Protein AF-A0A972GT00-F1 (afdb_monomer_lite)

Sequence (128 aa):
MDELIGVVENKINSLRASIEYNKKYVDYPFTNNCDHYYTILLLHNRLENWELFLKTLLSFRNSRCKPVSKKSDFFEKIMKLENESIPGFVTMRTQAQLLEYIKQLEWKVEELEGIWLKNENKQEDSHL

Secondary structure (DSSP, 8-state):
-HHHHHHHHHHHHHHHHHHHHHHHTTTSTT--SHHHHHHHHHHHHHHHHHHHHHHHHHHHHHHT-------HHHHHHHHHHHHHH---SS-HHHHHHHHHHHHHHHHHHHHHHHHHGGGTTTSSTT--

Organism: NCBI:txid2654974

Foldseek 3Di:
DVVVLVVLVVVLVVLVVVLVVLVVCPPPPVQPDPVSVVVSVVSVVVNVVSVVVSVVVVVVVVVVPDPDDQCLVVLVVVVVVPVVPDPDPQDPVNSVVVSVVSVVVVVVSVVVVVVVVVVVVVVVPPPD

Radius of gyration: 27.23 Å; chains: 1; bounding box: 58×25×77 Å

Structure (mmCIF, N/CA/C/O backbone):
data_AF-A0A972GT00-F1
#
_entry.id   AF-A0A972GT00-F1
#
loop_
_atom_site.group_PDB
_atom_site.id
_atom_site.type_symbol
_atom_site.label_atom_id
_atom_site.label_alt_id
_atom_site.label_comp_id
_atom_site.label_asym_id
_atom_site.label_entity_id
_atom_site.label_seq_id
_atom_site.pdbx_PDB_ins_code
_atom_site.Cartn_x
_atom_site.Cartn_y
_atom_site.Cartn_z
_atom_site.occupancy
_atom_site.B_iso_or_equiv
_atom_site.auth_seq_id
_atom_site.auth_comp_id
_atom_site.auth_asym_id
_atom_site.auth_atom_id
_atom_site.pdbx_PDB_model_num
ATOM 1 N N . MET A 1 1 ? -7.549 -1.148 -1.778 1.00 78.00 1 MET A N 1
ATOM 2 C CA . MET A 1 1 ? -6.237 -0.459 -1.822 1.00 78.00 1 MET A CA 1
ATOM 3 C C . MET A 1 1 ? -5.195 -1.345 -2.479 1.00 78.00 1 MET A C 1
ATOM 5 O O . MET A 1 1 ? -4.506 -0.845 -3.354 1.00 78.00 1 MET A O 1
ATOM 9 N N . ASP A 1 2 ? -5.119 -2.635 -2.140 1.00 79.44 2 ASP A N 1
ATOM 10 C CA . ASP A 1 2 ? -4.127 -3.546 -2.733 1.00 79.44 2 ASP A CA 1
ATOM 11 C C . ASP A 1 2 ? -4.285 -3.728 -4.253 1.00 79.44 2 ASP A C 1
ATOM 13 O O . ASP A 1 2 ? -3.294 -3.672 -4.970 1.00 79.44 2 ASP A O 1
ATOM 17 N N . GLU A 1 3 ? -5.515 -3.815 -4.776 1.00 81.88 3 GLU A N 1
ATOM 18 C CA . GLU A 1 3 ? -5.753 -3.846 -6.233 1.00 81.88 3 GLU A CA 1
ATOM 19 C C . GLU A 1 3 ? -5.203 -2.599 -6.947 1.00 81.88 3 GLU A C 1
ATOM 21 O O . GLU A 1 3 ? -4.561 -2.702 -7.990 1.00 81.88 3 GLU A O 1
ATOM 26 N N . LEU A 1 4 ? -5.408 -1.412 -6.362 1.00 85.69 4 LEU A N 1
ATOM 27 C CA . LEU A 1 4 ? -4.906 -0.152 -6.916 1.00 85.69 4 LEU A CA 1
ATOM 28 C C . LEU A 1 4 ? -3.372 -0.099 -6.880 1.00 85.69 4 LEU A C 1
ATOM 30 O O . LEU A 1 4 ? -2.760 0.336 -7.851 1.00 85.69 4 LEU A O 1
ATOM 34 N N . ILE A 1 5 ? -2.758 -0.569 -5.789 1.00 89.94 5 ILE A N 1
ATOM 35 C CA . ILE A 1 5 ? -1.298 -0.682 -5.667 1.00 89.94 5 ILE A CA 1
ATOM 36 C C . ILE A 1 5 ? -0.750 -1.609 -6.758 1.00 89.94 5 ILE A C 1
ATOM 38 O O . ILE A 1 5 ? 0.159 -1.209 -7.479 1.00 89.94 5 ILE A O 1
ATOM 42 N N . GLY A 1 6 ? -1.364 -2.777 -6.969 1.00 90.06 6 GLY A N 1
ATOM 43 C CA . GLY A 1 6 ? -0.945 -3.710 -8.019 1.00 90.06 6 GLY A CA 1
ATOM 44 C C . GLY A 1 6 ? -1.041 -3.119 -9.432 1.00 90.06 6 GLY A C 1
ATOM 45 O O . GLY A 1 6 ? -0.154 -3.329 -10.259 1.00 90.06 6 GLY A O 1
ATOM 46 N N . VAL A 1 7 ? -2.072 -2.316 -9.723 1.00 92.94 7 VAL A N 1
ATOM 47 C CA . VAL A 1 7 ? -2.174 -1.588 -11.005 1.00 92.94 7 VAL A CA 1
ATOM 48 C C . VAL A 1 7 ? -1.024 -0.589 -11.172 1.00 92.94 7 VAL A C 1
ATOM 50 O O . VAL A 1 7 ? -0.430 -0.505 -12.251 1.00 92.94 7 VAL A O 1
ATOM 53 N N . VAL A 1 8 ? -0.692 0.153 -10.114 1.00 92.81 8 VAL A N 1
ATOM 54 C CA . VAL A 1 8 ? 0.401 1.136 -10.117 1.00 92.81 8 VAL A CA 1
ATOM 55 C C . VAL A 1 8 ? 1.761 0.454 -10.298 1.00 92.81 8 VAL A C 1
ATOM 57 O O . VAL A 1 8 ? 2.546 0.874 -11.149 1.00 92.81 8 VAL A O 1
ATOM 60 N N . GLU A 1 9 ? 2.022 -0.636 -9.579 1.00 92.44 9 GLU A N 1
ATOM 61 C CA . GLU A 1 9 ? 3.256 -1.426 -9.685 1.00 92.44 9 GLU A CA 1
ATOM 62 C C . GLU A 1 9 ? 3.445 -2.015 -11.087 1.00 92.44 9 GLU A C 1
ATOM 64 O O . GLU A 1 9 ? 4.520 -1.892 -11.679 1.00 92.44 9 GLU A O 1
ATOM 69 N N . ASN A 1 10 ? 2.383 -2.567 -11.680 1.00 95.25 10 ASN A N 1
ATOM 70 C CA . ASN A 1 10 ? 2.415 -3.055 -13.060 1.00 95.25 10 ASN A CA 1
ATOM 71 C C . ASN A 1 10 ? 2.774 -1.941 -14.052 1.00 95.25 10 ASN A C 1
ATOM 73 O O . ASN A 1 10 ? 3.522 -2.167 -15.010 1.00 95.25 10 ASN A O 1
ATOM 77 N N . LYS A 1 11 ? 2.280 -0.719 -13.820 1.00 93.69 11 LYS A N 1
ATOM 78 C CA . LYS A 1 11 ? 2.591 0.426 -14.679 1.00 93.69 11 LYS A CA 1
ATOM 79 C C . LYS A 1 11 ? 4.045 0.878 -14.540 1.00 93.69 11 LYS A C 1
ATOM 81 O O . LYS A 1 11 ? 4.678 1.151 -15.561 1.00 93.69 11 LYS A O 1
ATOM 86 N N . ILE A 1 12 ? 4.580 0.902 -13.319 1.00 95.00 12 ILE A N 1
ATOM 87 C CA . ILE A 1 12 ? 5.998 1.179 -13.039 1.00 95.00 12 ILE A CA 1
ATOM 88 C C . ILE A 1 12 ? 6.883 0.143 -13.740 1.00 95.00 12 ILE A C 1
ATOM 90 O O . ILE A 1 12 ? 7.802 0.514 -14.470 1.00 95.00 12 ILE A O 1
ATOM 94 N N . ASN A 1 13 ? 6.565 -1.146 -13.606 1.00 95.06 13 ASN A N 1
ATOM 95 C CA . ASN A 1 13 ? 7.324 -2.229 -14.238 1.00 95.06 13 ASN A CA 1
ATOM 96 C C . ASN A 1 13 ? 7.318 -2.125 -15.770 1.00 95.06 13 ASN A C 1
ATOM 98 O O . ASN A 1 13 ? 8.362 -2.255 -16.409 1.00 95.06 13 ASN A O 1
ATOM 102 N N . SER A 1 14 ? 6.165 -1.809 -16.367 1.00 95.06 14 SER A N 1
ATOM 103 C CA . SER A 1 14 ? 6.049 -1.565 -17.809 1.00 95.06 14 SER A CA 1
ATOM 104 C C . SER A 1 14 ? 6.909 -0.381 -18.278 1.00 95.06 14 SER A C 1
ATOM 106 O O . SER A 1 14 ? 7.558 -0.464 -19.326 1.00 95.06 14 SER A O 1
ATOM 108 N N . LEU A 1 15 ? 6.961 0.710 -17.505 1.00 93.62 15 LEU A N 1
ATOM 109 C CA . LEU A 1 15 ? 7.806 1.867 -17.812 1.00 93.62 15 LEU A CA 1
ATOM 110 C C . LEU A 1 15 ? 9.297 1.539 -17.683 1.00 93.62 15 LEU A C 1
ATOM 112 O O . LEU A 1 15 ? 10.062 1.907 -18.572 1.00 93.62 15 LEU A O 1
ATOM 116 N N . ARG A 1 16 ? 9.708 0.796 -16.647 1.00 94.00 16 ARG A N 1
ATOM 117 C CA . ARG A 1 16 ? 11.096 0.327 -16.483 1.00 94.00 16 ARG A CA 1
ATOM 118 C C . ARG A 1 16 ? 11.541 -0.536 -17.662 1.00 94.00 16 ARG A C 1
ATOM 120 O O . ARG A 1 16 ? 12.564 -0.238 -18.272 1.00 94.00 16 ARG A O 1
ATOM 127 N N . ALA A 1 17 ? 10.722 -1.512 -18.055 1.00 93.31 17 ALA A N 1
ATOM 128 C CA . ALA A 1 17 ? 10.990 -2.348 -19.224 1.00 93.31 17 ALA A CA 1
ATOM 129 C C . ALA A 1 17 ? 11.085 -1.520 -20.520 1.00 93.31 17 ALA A C 1
ATOM 131 O O . ALA A 1 17 ? 11.959 -1.755 -21.352 1.00 93.31 17 ALA A O 1
ATOM 132 N N . SER A 1 18 ? 10.227 -0.506 -20.677 1.00 89.62 18 SER A N 1
ATOM 133 C CA . SER A 1 18 ? 10.264 0.400 -21.834 1.00 89.62 18 SER A CA 1
ATOM 134 C C . SER A 1 18 ? 11.539 1.248 -21.865 1.00 89.62 18 SER A C 1
ATOM 136 O O . SER A 1 18 ? 12.109 1.459 -22.934 1.00 89.62 18 SER A O 1
ATOM 138 N N . ILE A 1 19 ? 12.013 1.724 -20.711 1.00 91.06 19 ILE A N 1
ATOM 139 C CA . ILE A 1 19 ? 13.273 2.469 -20.596 1.00 91.06 19 ILE A CA 1
ATOM 140 C C . ILE A 1 19 ? 14.455 1.565 -20.947 1.00 91.06 19 ILE A C 1
ATOM 142 O O . ILE A 1 19 ? 15.301 1.965 -21.740 1.00 91.06 19 ILE A O 1
ATOM 146 N N . GLU A 1 20 ? 14.512 0.350 -20.400 1.00 89.06 20 GLU A N 1
ATOM 147 C CA . GLU A 1 20 ? 15.572 -0.615 -20.715 1.00 89.06 20 GLU A CA 1
ATOM 148 C C . GLU A 1 20 ? 15.594 -0.984 -22.196 1.00 89.06 20 GLU A C 1
ATOM 150 O O . GLU A 1 20 ? 16.663 -1.039 -22.800 1.00 89.06 20 GLU A O 1
ATOM 155 N N . TYR A 1 21 ? 14.419 -1.189 -22.796 1.00 87.12 21 TYR A N 1
ATOM 156 C CA . TYR A 1 21 ? 14.300 -1.425 -24.227 1.00 87.12 21 TYR A CA 1
ATOM 157 C C . TYR A 1 21 ? 14.884 -0.255 -25.019 1.00 87.12 21 TYR A C 1
ATOM 159 O O . TYR A 1 21 ? 15.762 -0.471 -25.843 1.00 87.12 21 TYR A O 1
ATOM 167 N N . ASN A 1 22 ? 14.472 0.983 -24.727 1.00 83.56 22 ASN A N 1
ATOM 168 C CA . ASN A 1 22 ? 14.974 2.161 -25.436 1.00 83.56 22 ASN A CA 1
ATOM 169 C C . ASN A 1 22 ? 16.481 2.378 -25.226 1.00 83.56 22 ASN A C 1
ATOM 171 O O . ASN A 1 22 ? 17.174 2.701 -26.183 1.00 83.56 22 ASN A O 1
ATOM 175 N N . LYS A 1 23 ? 17.014 2.108 -24.027 1.00 83.31 23 LYS A N 1
ATOM 176 C CA . LYS A 1 23 ? 18.456 2.192 -23.741 1.00 83.31 23 LYS A CA 1
ATOM 177 C C . LYS A 1 23 ? 19.299 1.258 -24.613 1.00 83.31 23 LYS A C 1
ATOM 179 O O . LYS A 1 23 ? 20.394 1.642 -25.003 1.00 83.31 23 LYS A O 1
ATOM 184 N N . LYS A 1 24 ? 18.796 0.069 -24.969 1.00 81.69 24 LYS A N 1
ATOM 185 C CA . LYS A 1 24 ? 19.511 -0.876 -25.854 1.00 81.69 24 LYS A CA 1
ATOM 186 C C . LYS A 1 24 ? 19.718 -0.344 -27.271 1.00 81.69 24 LYS A C 1
ATOM 188 O O . LYS A 1 24 ? 20.603 -0.826 -27.970 1.00 81.69 24 LYS A O 1
ATOM 193 N N . TYR A 1 25 ? 18.902 0.615 -27.704 1.00 71.19 25 TYR A N 1
ATOM 194 C CA . TYR A 1 25 ? 19.012 1.190 -29.039 1.00 71.19 25 TYR A CA 1
ATOM 195 C C . TYR A 1 25 ? 19.902 2.428 -29.091 1.00 71.19 25 TYR A C 1
ATOM 197 O O . TYR A 1 25 ? 20.128 2.918 -30.187 1.00 71.19 25 TYR A O 1
ATOM 205 N N . VAL A 1 26 ? 20.440 2.910 -27.966 1.00 65.94 26 VAL A N 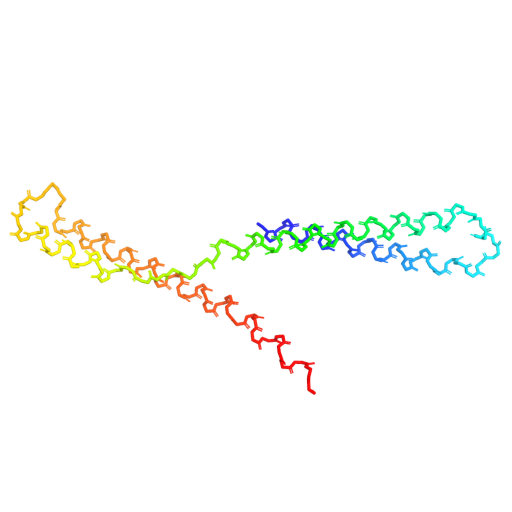1
ATOM 206 C CA . VAL A 1 26 ? 21.287 4.118 -27.912 1.00 65.94 26 VAL A CA 1
ATOM 207 C C . VAL A 1 26 ? 22.581 3.958 -28.718 1.00 65.94 26 VAL A C 1
ATOM 209 O O . VAL A 1 26 ? 23.033 4.916 -29.336 1.00 65.94 26 VAL A O 1
ATOM 212 N N . ASP A 1 27 ? 23.135 2.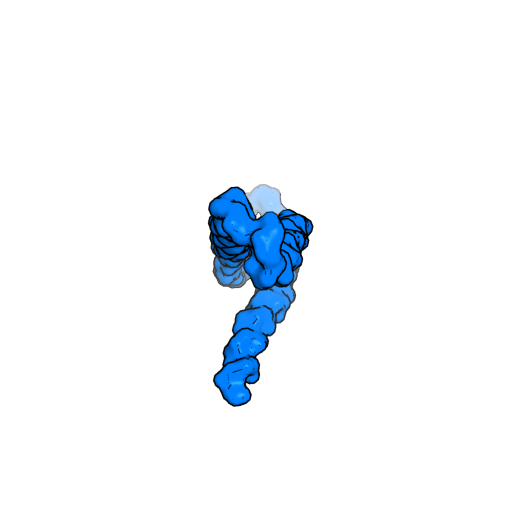746 -28.782 1.00 64.94 27 ASP A N 1
ATOM 213 C CA . ASP A 1 27 ? 24.392 2.468 -29.496 1.00 64.94 27 ASP A CA 1
ATOM 214 C C . ASP A 1 27 ? 24.222 2.339 -31.020 1.00 64.94 27 ASP A C 1
ATOM 216 O O . ASP A 1 27 ? 25.202 2.187 -31.754 1.00 64.94 27 ASP A O 1
ATOM 220 N N . TYR A 1 28 ? 22.986 2.381 -31.528 1.00 66.12 28 TYR A N 1
ATOM 221 C CA . TYR A 1 28 ? 22.736 2.233 -32.955 1.00 66.12 28 TYR A CA 1
ATOM 222 C C . TYR A 1 28 ? 22.830 3.582 -33.687 1.00 66.12 28 TYR A C 1
ATOM 224 O O . TYR A 1 28 ? 22.181 4.555 -33.318 1.00 66.12 28 TYR A O 1
ATOM 232 N N . PRO A 1 29 ? 23.563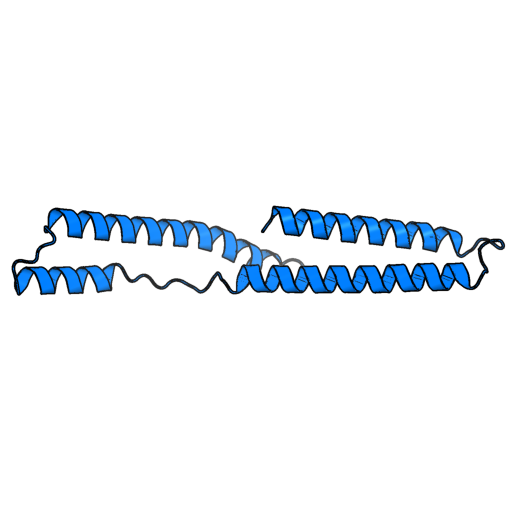 3.669 -34.808 1.00 60.62 29 PRO A N 1
ATOM 233 C CA . PRO A 1 29 ? 23.794 4.941 -35.495 1.00 60.62 29 PRO A CA 1
ATOM 234 C C . PRO A 1 29 ? 22.523 5.584 -36.082 1.00 60.62 29 PRO A C 1
ATOM 236 O O . PRO A 1 29 ? 22.528 6.777 -36.370 1.00 60.62 29 PRO A O 1
ATOM 239 N N . PHE A 1 30 ? 21.421 4.834 -36.231 1.00 63.75 30 PHE A N 1
ATOM 240 C CA . PHE A 1 30 ? 20.136 5.356 -36.718 1.00 63.75 30 PHE A CA 1
ATOM 241 C C . PHE A 1 30 ? 19.246 5.976 -35.623 1.00 63.75 30 PHE A C 1
ATOM 243 O O . PHE A 1 30 ? 18.232 6.590 -35.946 1.00 63.75 30 PHE A O 1
ATOM 250 N N . THR A 1 31 ? 19.596 5.830 -34.341 1.00 61.84 31 THR A N 1
ATOM 251 C CA . THR A 1 31 ? 18.837 6.372 -33.194 1.00 61.84 31 THR A CA 1
ATOM 252 C C . THR A 1 31 ? 19.487 7.593 -32.560 1.00 61.84 31 THR A C 1
ATOM 254 O O . THR A 1 31 ? 18.937 8.143 -31.607 1.00 61.84 31 THR A O 1
ATOM 257 N N . ASN A 1 32 ? 20.601 8.078 -33.120 1.00 62.06 32 ASN A N 1
ATOM 258 C CA . ASN A 1 32 ? 21.297 9.294 -32.692 1.00 62.06 32 ASN A CA 1
ATOM 259 C C . ASN A 1 32 ? 20.530 10.581 -33.078 1.00 62.06 32 ASN A C 1
ATOM 261 O O . ASN A 1 32 ? 21.105 11.585 -33.494 1.00 62.06 32 ASN A O 1
ATOM 265 N N . ASN A 1 33 ? 19.203 10.518 -32.991 1.00 69.69 33 ASN A N 1
ATOM 266 C CA . ASN A 1 33 ? 18.275 11.608 -33.200 1.00 69.69 33 ASN A CA 1
ATOM 267 C C . ASN A 1 33 ? 17.904 12.188 -31.826 1.00 69.69 33 ASN A C 1
ATOM 269 O O . ASN A 1 33 ? 17.630 11.442 -30.882 1.00 69.69 33 ASN A O 1
ATOM 273 N N . CYS A 1 34 ? 17.866 13.515 -31.707 1.00 74.69 34 CYS A N 1
ATOM 274 C CA . CYS A 1 34 ? 17.487 14.225 -30.481 1.00 74.69 34 CYS A CA 1
ATOM 275 C C . CYS A 1 34 ? 16.142 13.737 -29.905 1.00 74.69 34 CYS A C 1
ATOM 277 O O . CYS A 1 34 ? 15.962 13.696 -28.686 1.00 74.69 34 CYS A O 1
ATOM 279 N N . ASP A 1 35 ? 15.234 13.289 -30.774 1.00 80.56 35 ASP A N 1
ATOM 280 C CA . ASP A 1 35 ? 13.932 12.722 -30.410 1.00 80.56 35 ASP A CA 1
ATOM 281 C C . ASP A 1 35 ? 14.041 11.491 -29.497 1.00 80.56 35 ASP A C 1
ATOM 283 O O . ASP A 1 35 ? 13.210 11.292 -28.606 1.00 80.56 35 ASP A O 1
ATOM 287 N N . HIS A 1 36 ? 15.074 10.663 -29.675 1.00 81.62 36 HIS A N 1
ATOM 288 C CA . HIS A 1 36 ? 15.271 9.457 -28.874 1.00 81.62 36 HIS A CA 1
ATOM 289 C C . HIS A 1 36 ? 15.657 9.802 -27.431 1.00 81.62 36 HIS A C 1
ATOM 291 O O . HIS A 1 36 ? 15.064 9.283 -26.482 1.00 81.62 36 HIS A O 1
ATOM 297 N N . TYR A 1 37 ? 16.572 10.759 -27.257 1.00 81.88 37 TYR A N 1
ATOM 298 C CA . TYR A 1 37 ? 16.946 11.276 -25.941 1.00 81.88 37 TYR A CA 1
ATOM 299 C C . TYR A 1 37 ? 15.758 11.928 -25.231 1.00 81.88 37 TYR A C 1
ATOM 301 O O . TYR A 1 37 ? 15.530 11.672 -24.048 1.00 81.88 37 TYR A O 1
ATOM 309 N N . TYR A 1 38 ? 14.958 12.713 -25.958 1.00 85.69 38 TYR A N 1
ATOM 310 C CA . TYR A 1 38 ? 13.750 13.321 -25.405 1.00 85.69 38 TYR A CA 1
ATOM 311 C C . TYR A 1 38 ? 12.722 12.267 -24.975 1.00 85.69 38 TYR A C 1
ATOM 313 O O . TYR A 1 38 ? 12.121 12.373 -23.906 1.00 85.69 38 TYR A O 1
ATOM 321 N N . THR A 1 39 ? 12.572 11.198 -25.758 1.00 86.62 39 THR A N 1
ATOM 322 C CA . THR A 1 39 ? 11.689 10.073 -25.428 1.00 86.62 39 THR A CA 1
ATOM 323 C C . THR A 1 39 ? 12.138 9.360 -24.153 1.00 86.62 39 THR A C 1
ATOM 325 O O . THR A 1 39 ? 11.316 9.110 -23.270 1.00 86.62 39 THR A O 1
ATOM 328 N N . ILE A 1 40 ? 13.436 9.075 -24.009 1.00 88.19 40 ILE A N 1
ATOM 329 C CA . ILE A 1 40 ? 13.993 8.465 -22.792 1.00 88.19 40 ILE A CA 1
ATOM 330 C C . ILE A 1 40 ? 13.778 9.377 -21.579 1.00 88.19 40 ILE A C 1
ATOM 332 O O . ILE A 1 40 ? 13.342 8.908 -20.525 1.00 88.19 40 ILE A O 1
ATOM 336 N N . LEU A 1 41 ? 14.027 10.680 -21.727 1.00 89.81 41 LEU A N 1
ATOM 337 C CA . LEU A 1 41 ? 13.830 11.663 -20.664 1.00 89.81 41 LEU A CA 1
ATOM 338 C C . LEU A 1 41 ? 12.357 11.745 -20.227 1.00 89.81 41 LEU A C 1
ATOM 340 O O . LEU A 1 41 ? 12.061 11.734 -19.032 1.00 89.81 41 LEU A O 1
ATOM 344 N N . LEU A 1 42 ? 11.420 11.743 -21.179 1.00 92.44 42 LEU A N 1
ATOM 345 C CA . LEU A 1 42 ? 9.985 11.689 -20.895 1.00 92.44 42 LEU A CA 1
ATOM 346 C C . LEU A 1 42 ? 9.578 10.404 -20.169 1.00 92.44 42 LEU A C 1
ATOM 348 O O . LEU A 1 42 ? 8.748 10.452 -19.260 1.00 92.44 42 LEU A O 1
ATOM 352 N N . LEU A 1 43 ? 10.133 9.255 -20.562 1.00 92.38 43 LEU A N 1
ATOM 353 C CA . LEU A 1 43 ? 9.865 7.983 -19.891 1.00 92.38 43 LEU A CA 1
ATOM 354 C C . LEU A 1 43 ? 10.373 7.997 -18.445 1.00 92.38 43 LEU A C 1
ATOM 356 O O . LEU A 1 43 ? 9.649 7.548 -17.558 1.00 92.38 43 LEU A O 1
ATOM 360 N N . HIS A 1 44 ? 11.557 8.561 -18.199 1.00 92.81 44 HIS A N 1
ATOM 361 C CA . HIS A 1 44 ? 12.101 8.729 -16.851 1.00 92.81 44 HIS A CA 1
ATOM 362 C C . HIS A 1 44 ? 11.249 9.665 -15.983 1.00 92.81 44 HIS A C 1
ATOM 364 O O . HIS A 1 44 ? 10.898 9.290 -14.869 1.00 92.81 44 HIS A O 1
ATOM 370 N N . ASN A 1 45 ? 10.828 10.820 -16.506 1.00 95.12 45 ASN A N 1
ATOM 371 C CA . ASN A 1 45 ? 9.925 11.732 -15.792 1.00 95.12 45 ASN A CA 1
ATOM 372 C C . ASN A 1 45 ? 8.583 11.045 -15.462 1.00 95.12 45 ASN A C 1
ATOM 374 O O . ASN A 1 45 ? 8.071 11.114 -14.346 1.00 95.12 45 ASN A O 1
ATOM 378 N N . ARG A 1 46 ? 8.007 10.302 -16.416 1.00 94.25 46 ARG A N 1
ATOM 379 C CA . ARG A 1 46 ? 6.785 9.523 -16.163 1.00 94.25 46 ARG A CA 1
ATOM 380 C C . ARG A 1 46 ? 6.994 8.468 -15.078 1.00 94.25 46 ARG A C 1
ATOM 382 O O . ARG A 1 46 ? 6.114 8.322 -14.237 1.00 94.25 46 ARG A O 1
ATOM 389 N N . LEU A 1 47 ? 8.117 7.750 -15.095 1.00 94.75 47 LEU A N 1
ATOM 390 C CA . LEU A 1 47 ? 8.451 6.755 -14.075 1.00 94.75 47 LEU A CA 1
ATOM 391 C C . LEU A 1 47 ? 8.499 7.393 -12.681 1.00 94.75 47 LEU A C 1
ATOM 393 O O . LEU A 1 47 ? 7.824 6.904 -11.780 1.00 94.75 47 LEU A O 1
ATOM 397 N N . GLU A 1 48 ? 9.215 8.507 -12.535 1.00 94.56 48 GLU A N 1
ATOM 398 C CA . GLU A 1 48 ? 9.356 9.229 -11.267 1.00 94.56 48 GLU A CA 1
ATOM 399 C C . GLU A 1 48 ? 7.997 9.661 -10.700 1.00 94.56 48 GLU A C 1
ATOM 401 O O . GLU A 1 48 ? 7.707 9.439 -9.525 1.00 94.56 48 GLU A O 1
ATOM 406 N N . ASN A 1 49 ? 7.107 10.190 -11.546 1.00 95.50 49 ASN A N 1
ATOM 407 C CA . ASN A 1 49 ? 5.756 10.564 -11.121 1.00 95.50 49 ASN A CA 1
ATOM 408 C C . ASN A 1 49 ? 4.947 9.367 -10.597 1.00 95.50 49 ASN A C 1
ATOM 410 O O . ASN A 1 49 ? 4.227 9.491 -9.605 1.00 95.50 49 ASN A O 1
ATOM 414 N N . TRP A 1 50 ? 5.055 8.205 -11.247 1.00 95.69 50 TRP A N 1
ATOM 415 C CA . TRP A 1 50 ? 4.366 6.993 -10.796 1.00 95.69 50 TRP A CA 1
ATOM 416 C C . TRP A 1 50 ? 4.964 6.432 -9.502 1.00 95.69 50 TRP A C 1
ATOM 418 O O . TRP A 1 50 ? 4.214 5.974 -8.640 1.00 95.69 50 TRP A O 1
ATOM 428 N N . GLU A 1 51 ? 6.283 6.506 -9.327 1.00 93.25 51 GLU A N 1
ATOM 429 C CA . GLU A 1 51 ? 6.958 6.105 -8.087 1.00 93.25 51 GLU A CA 1
ATOM 430 C C . GLU A 1 51 ? 6.582 7.025 -6.914 1.00 93.25 51 GLU A C 1
ATOM 432 O O . GLU A 1 51 ? 6.275 6.544 -5.819 1.00 93.25 51 GLU A O 1
ATOM 437 N N . LEU A 1 52 ? 6.510 8.339 -7.148 1.00 94.31 52 LEU A N 1
ATOM 438 C CA . LEU A 1 52 ? 6.006 9.303 -6.168 1.00 94.31 52 LEU A CA 1
ATOM 439 C C . LEU A 1 52 ? 4.548 9.016 -5.801 1.00 94.31 52 LEU A C 1
ATOM 441 O O . LEU A 1 52 ? 4.207 8.983 -4.619 1.00 94.31 52 LEU A O 1
ATOM 445 N N . PHE A 1 53 ? 3.700 8.744 -6.794 1.00 92.50 53 PHE A N 1
ATOM 446 C CA . PHE A 1 53 ? 2.302 8.392 -6.561 1.00 92.50 53 PHE A CA 1
ATOM 447 C C . PHE A 1 53 ? 2.153 7.112 -5.727 1.00 92.50 53 PHE A C 1
ATOM 449 O O . PHE A 1 53 ? 1.359 7.084 -4.784 1.00 92.50 53 PHE A O 1
ATOM 456 N N . LEU A 1 54 ? 2.955 6.078 -6.007 1.00 92.00 54 LEU A N 1
ATOM 457 C CA . LEU A 1 54 ? 2.990 4.854 -5.204 1.00 92.00 54 LEU A CA 1
ATOM 458 C C . LEU A 1 54 ? 3.386 5.154 -3.752 1.00 92.00 54 LEU A C 1
ATOM 460 O O . LEU A 1 54 ? 2.719 4.697 -2.822 1.00 92.00 54 LEU A O 1
ATOM 464 N N . LYS A 1 55 ? 4.421 5.975 -3.543 1.00 89.62 55 LYS A N 1
ATOM 465 C CA . LYS A 1 55 ? 4.863 6.391 -2.204 1.00 89.62 55 LYS A CA 1
ATOM 466 C C . LYS A 1 55 ? 3.755 7.122 -1.440 1.00 89.62 55 LYS A C 1
ATOM 468 O O . LYS A 1 55 ? 3.550 6.865 -0.254 1.00 89.62 55 LYS A O 1
ATOM 473 N N . THR A 1 56 ? 3.009 7.996 -2.112 1.00 89.19 56 THR A N 1
ATOM 474 C CA . THR A 1 56 ? 1.847 8.679 -1.530 1.00 89.19 56 THR A CA 1
ATOM 475 C C . THR A 1 56 ? 0.715 7.704 -1.195 1.00 89.19 56 THR A C 1
ATOM 477 O O . THR A 1 56 ? 0.128 7.793 -0.122 1.00 89.19 56 THR A O 1
ATOM 480 N N . LEU A 1 57 ? 0.412 6.733 -2.060 1.00 87.06 57 LEU A N 1
ATOM 481 C CA . LEU A 1 57 ? -0.606 5.718 -1.765 1.00 87.06 57 LEU A CA 1
ATOM 482 C C . LEU A 1 57 ? -0.247 4.874 -0.536 1.00 87.06 57 LEU A C 1
ATOM 484 O O . LEU A 1 57 ? -1.114 4.594 0.297 1.00 87.06 57 LEU A O 1
ATOM 488 N N . LEU A 1 58 ? 1.025 4.501 -0.398 1.00 83.19 58 LEU A N 1
ATOM 489 C CA . LEU A 1 58 ? 1.516 3.739 0.749 1.00 83.19 58 LEU A CA 1
ATOM 490 C C . LEU A 1 58 ? 1.456 4.547 2.053 1.00 83.19 58 LEU A C 1
ATOM 492 O O . LEU A 1 58 ? 1.098 3.994 3.092 1.00 83.19 58 LEU A O 1
ATOM 496 N N . SER A 1 59 ? 1.700 5.861 2.020 1.00 81.50 59 SER A N 1
ATOM 497 C CA . SER A 1 59 ? 1.571 6.691 3.228 1.00 81.50 59 SER A CA 1
ATOM 498 C C . SER A 1 59 ? 0.123 6.771 3.735 1.00 81.50 5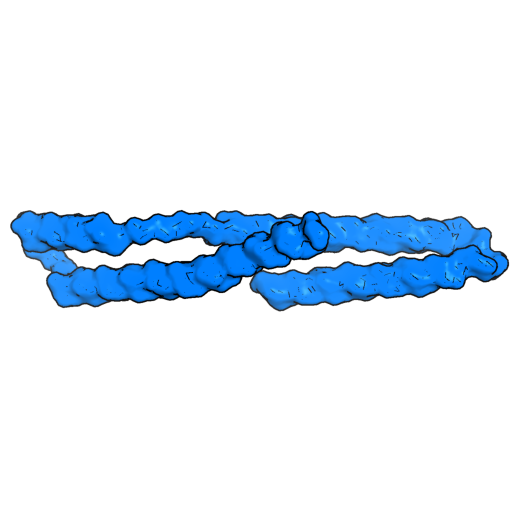9 SER A C 1
ATOM 500 O O . SER A 1 59 ? -0.113 6.757 4.946 1.00 81.50 59 SER A O 1
ATOM 502 N N . PHE A 1 60 ? -0.866 6.765 2.834 1.00 76.94 60 PHE A N 1
ATOM 503 C CA . PHE A 1 60 ? -2.284 6.702 3.206 1.00 76.94 60 PHE A CA 1
ATOM 504 C C . PHE A 1 60 ? -2.722 5.338 3.740 1.00 76.94 60 PHE A C 1
ATOM 506 O O . PHE A 1 60 ? -3.645 5.278 4.555 1.00 76.94 60 PHE A O 1
ATOM 513 N N . ARG A 1 61 ? -2.079 4.250 3.301 1.00 69.56 61 ARG A N 1
ATOM 514 C CA . ARG A 1 61 ? -2.305 2.914 3.866 1.00 69.56 61 ARG A CA 1
ATOM 515 C C . ARG A 1 61 ? -1.931 2.889 5.349 1.00 69.56 61 ARG A C 1
ATOM 517 O O . ARG A 1 61 ? -2.705 2.385 6.154 1.00 69.56 61 ARG A O 1
ATOM 524 N N . ASN A 1 62 ? -0.809 3.511 5.707 1.00 60.34 62 ASN A N 1
ATOM 525 C CA . ASN A 1 62 ? -0.275 3.466 7.068 1.00 60.34 62 ASN A CA 1
ATOM 526 C C . ASN A 1 62 ? -0.927 4.495 8.011 1.00 60.34 62 ASN A C 1
ATOM 528 O O . ASN A 1 62 ? -1.069 4.227 9.200 1.00 60.34 62 ASN A O 1
ATOM 532 N N . SER A 1 63 ? -1.402 5.646 7.516 1.00 57.12 63 SER A N 1
ATOM 533 C CA . SER A 1 63 ? -1.995 6.687 8.382 1.00 57.12 63 SER A CA 1
ATOM 534 C C . SER A 1 63 ? -3.336 6.302 9.026 1.00 57.12 63 SER A C 1
ATOM 536 O O . SER A 1 63 ? -3.734 6.900 10.029 1.00 57.12 63 SER A O 1
ATOM 538 N N . ARG A 1 64 ? -4.032 5.299 8.471 1.00 54.75 64 ARG A N 1
ATOM 539 C CA . ARG A 1 64 ? -5.288 4.756 9.017 1.00 54.75 64 ARG A CA 1
ATOM 540 C C . ARG A 1 64 ? -5.071 3.673 10.077 1.00 54.75 64 ARG A C 1
ATOM 542 O O . ARG A 1 64 ? -6.012 3.362 10.801 1.00 54.75 64 ARG A O 1
ATOM 549 N N . CYS A 1 65 ? -3.853 3.152 10.204 1.00 54.78 65 CYS A N 1
ATOM 550 C CA . CYS A 1 65 ? -3.469 2.156 11.200 1.00 54.78 65 CYS A CA 1
ATOM 551 C C . CYS A 1 65 ? -2.846 2.848 12.418 1.00 54.78 65 CYS A C 1
ATOM 553 O O . CYS A 1 65 ? -1.660 2.700 12.698 1.00 54.78 65 CYS A O 1
ATOM 555 N N . LYS A 1 66 ? -3.630 3.670 13.126 1.00 59.56 66 LYS A N 1
ATOM 556 C CA . LYS A 1 66 ? -3.210 4.138 14.453 1.00 59.56 66 LYS A CA 1
ATOM 557 C C . LYS A 1 66 ? -3.387 2.990 15.449 1.00 59.56 66 LYS A C 1
ATOM 559 O O . LYS A 1 66 ? -4.419 2.326 15.359 1.00 59.56 66 LYS A O 1
ATOM 564 N N . PRO A 1 67 ? -2.458 2.804 16.404 1.00 61.19 67 PRO A N 1
ATOM 565 C CA . PRO A 1 67 ? -2.600 1.776 17.425 1.00 61.19 67 PRO A CA 1
ATOM 566 C C . PRO A 1 67 ? -3.903 2.014 18.185 1.00 61.19 67 PRO A C 1
ATOM 568 O O . PRO A 1 67 ? -4.115 3.084 18.773 1.00 61.19 67 PRO A O 1
ATOM 571 N N . VAL A 1 68 ? -4.809 1.043 18.118 1.00 63.25 68 VAL A N 1
ATOM 572 C CA . VAL A 1 68 ? -6.075 1.110 18.845 1.00 63.25 68 VAL A CA 1
ATOM 573 C C . VAL A 1 68 ? -5.796 0.616 20.255 1.00 63.25 68 VAL A C 1
ATOM 575 O O . VAL A 1 68 ? -5.581 -0.569 20.480 1.00 63.25 68 VAL A O 1
ATOM 578 N N . SER A 1 69 ? -5.785 1.524 21.232 1.00 70.88 69 SER A N 1
ATOM 579 C CA . SER A 1 69 ? -5.720 1.101 22.628 1.00 70.88 69 SER A CA 1
ATOM 580 C C . SER A 1 69 ? -7.017 0.396 23.020 1.00 70.88 69 SER A C 1
ATOM 582 O O . SER A 1 69 ? -8.110 0.885 22.717 1.00 70.88 69 SER A O 1
ATOM 584 N N . LYS A 1 70 ? -6.896 -0.741 23.716 1.00 78.06 70 LYS A N 1
ATOM 585 C CA . LYS A 1 70 ? -8.051 -1.446 24.280 1.00 78.06 70 LYS A CA 1
ATOM 586 C C . LYS A 1 70 ? -8.818 -0.522 25.216 1.00 78.06 70 LYS A C 1
ATOM 588 O O . LYS A 1 70 ? -8.242 0.110 26.104 1.00 78.06 70 LYS A O 1
ATOM 593 N N . LYS A 1 71 ? -10.127 -0.439 25.006 1.00 82.00 71 LYS A N 1
ATOM 594 C CA . LYS A 1 71 ? -11.062 0.345 25.821 1.00 82.00 71 LYS A CA 1
ATOM 595 C C . LYS A 1 71 ? -12.157 -0.524 26.435 1.00 82.00 71 LYS A C 1
ATOM 597 O O . LYS A 1 71 ? -12.970 0.018 27.183 1.00 82.00 71 LYS A O 1
ATOM 602 N N . SER A 1 72 ? -12.169 -1.838 26.190 1.00 82.75 72 SER A N 1
ATOM 603 C CA . SER A 1 72 ? -13.108 -2.792 26.799 1.00 82.75 72 SER A CA 1
ATOM 604 C C . SER A 1 72 ? -13.274 -2.590 28.305 1.00 82.75 72 SER A C 1
ATOM 606 O O . SER A 1 72 ? -14.396 -2.508 28.797 1.00 82.75 72 SER A O 1
ATOM 608 N N . ASP A 1 73 ? -12.166 -2.435 29.029 1.00 84.00 73 ASP A N 1
ATOM 609 C CA . ASP A 1 73 ? -12.161 -2.355 30.494 1.00 84.00 73 ASP A CA 1
ATOM 610 C C . ASP A 1 73 ? -12.727 -1.026 31.000 1.00 84.00 73 ASP A C 1
ATOM 612 O O . ASP A 1 73 ? -13.315 -0.947 32.080 1.00 84.00 73 ASP A O 1
ATOM 616 N N . PHE A 1 74 ? -12.562 0.034 30.209 1.00 86.19 74 PHE A N 1
ATOM 617 C CA . PHE A 1 74 ? -13.165 1.332 30.478 1.00 86.19 74 PHE A CA 1
ATOM 618 C C . PHE A 1 74 ? -14.685 1.269 30.301 1.00 86.19 74 PHE A C 1
ATOM 620 O O . PHE A 1 74 ? -15.422 1.702 31.187 1.00 86.19 74 PHE A O 1
ATOM 627 N N . PHE A 1 75 ? -15.157 0.667 29.206 1.00 84.94 75 PHE A N 1
ATOM 628 C CA . PHE A 1 75 ? -16.588 0.469 28.974 1.00 84.94 75 PHE A CA 1
ATOM 629 C C . PHE A 1 75 ? -17.221 -0.456 30.018 1.00 84.94 75 PHE A C 1
ATOM 631 O O . PHE A 1 75 ? -18.323 -0.175 30.480 1.00 84.94 75 PHE A O 1
ATOM 638 N N . GLU A 1 76 ? -16.512 -1.498 30.463 1.00 86.81 76 GLU A N 1
ATOM 639 C CA . GLU A 1 76 ? -16.987 -2.393 31.524 1.00 86.81 76 GLU A CA 1
ATOM 640 C C . GLU A 1 76 ? -17.235 -1.646 32.838 1.00 86.81 76 GLU A C 1
ATOM 642 O O . GLU A 1 76 ? -18.249 -1.862 33.501 1.00 86.81 76 GLU A O 1
ATOM 647 N N . LYS A 1 77 ? -16.326 -0.735 33.204 1.00 86.75 77 LYS A N 1
ATOM 648 C CA . LYS A 1 77 ? -16.464 0.096 34.407 1.00 86.75 77 LYS A CA 1
ATOM 649 C C . LYS A 1 77 ? -17.642 1.061 34.304 1.00 86.75 77 LYS A C 1
ATOM 651 O O . LYS A 1 77 ? -18.384 1.188 35.271 1.00 86.75 77 LYS A O 1
ATOM 656 N N . ILE A 1 78 ? -17.834 1.700 33.148 1.00 84.75 78 ILE A N 1
ATOM 657 C CA . ILE A 1 78 ? -18.965 2.614 32.925 1.00 84.75 78 ILE A CA 1
ATOM 658 C C . ILE A 1 78 ? -20.293 1.862 33.006 1.00 84.75 78 ILE A C 1
ATOM 660 O O . ILE A 1 78 ? -21.174 2.279 33.749 1.00 84.75 78 ILE A O 1
ATOM 664 N N . MET A 1 79 ? -20.419 0.728 32.311 1.00 84.38 79 MET A N 1
ATOM 665 C CA . MET A 1 79 ? -21.660 -0.053 32.302 1.00 84.38 79 MET A CA 1
ATOM 666 C C . MET A 1 79 ? -22.025 -0.584 33.696 1.00 84.38 79 MET A C 1
ATOM 668 O O . MET A 1 79 ? -23.201 -0.618 34.048 1.00 84.38 79 MET A O 1
ATOM 672 N N . LYS A 1 80 ? -21.035 -0.971 34.517 1.00 84.38 80 LYS A N 1
ATOM 673 C CA . LYS A 1 80 ? -21.269 -1.358 35.921 1.00 84.38 80 LYS A CA 1
ATOM 674 C C . LYS A 1 80 ? -21.827 -0.195 36.743 1.00 84.38 80 LYS A C 1
ATOM 676 O O . LYS A 1 80 ? -22.819 -0.372 37.440 1.00 84.38 80 LYS A O 1
ATOM 681 N N . LEU A 1 81 ? -21.239 0.990 36.598 1.00 82.94 81 LEU A N 1
ATOM 682 C CA . LEU A 1 81 ? -21.649 2.192 37.325 1.00 82.94 81 LEU A CA 1
ATOM 683 C C . LEU A 1 81 ? -23.057 2.659 36.907 1.00 82.94 81 LEU A C 1
ATOM 685 O O . LEU A 1 81 ? -23.874 3.009 37.757 1.00 82.94 81 LEU A O 1
ATOM 689 N N . GLU A 1 82 ? -23.379 2.603 35.612 1.00 78.12 82 GLU A N 1
ATOM 690 C CA . GLU A 1 82 ? -24.723 2.907 35.096 1.00 78.12 82 GLU A CA 1
ATOM 691 C C . GLU A 1 82 ? -25.782 1.932 35.631 1.00 78.12 82 GLU A C 1
ATOM 693 O O . GLU A 1 82 ? -26.855 2.359 36.054 1.00 78.12 82 GLU A O 1
ATOM 698 N N . ASN A 1 83 ? -25.464 0.637 35.691 1.00 78.44 83 ASN A N 1
ATOM 699 C CA . ASN A 1 83 ? -26.369 -0.389 36.216 1.00 78.44 83 ASN A CA 1
ATOM 700 C C . ASN A 1 83 ? -26.659 -0.256 37.715 1.00 78.44 83 ASN A C 1
ATOM 702 O O . ASN A 1 83 ? -27.730 -0.660 38.165 1.00 78.44 83 ASN A O 1
ATOM 706 N N . GLU A 1 84 ? -25.714 0.276 38.489 1.00 80.44 84 GLU A N 1
ATOM 707 C CA . GLU A 1 84 ? -25.882 0.512 39.927 1.00 80.44 84 GLU A CA 1
ATOM 708 C C . GLU A 1 84 ? -26.725 1.758 40.224 1.00 80.44 84 GLU A C 1
ATOM 710 O O . GLU A 1 84 ? -27.362 1.836 41.274 1.00 80.44 84 GLU A O 1
ATOM 715 N N . SER A 1 85 ? -26.727 2.739 39.319 1.00 66.31 85 SER A N 1
ATOM 716 C CA . SER A 1 85 ? -27.260 4.073 39.597 1.00 66.31 85 SER A CA 1
ATOM 717 C C . SER A 1 85 ? -28.679 4.302 39.073 1.00 66.31 85 SER A C 1
ATOM 719 O O . SER A 1 85 ? -29.446 4.997 39.742 1.00 66.31 85 SER A O 1
ATOM 721 N N . ILE A 1 86 ? -29.070 3.745 37.916 1.00 64.19 86 ILE A N 1
ATOM 722 C CA . ILE A 1 86 ? -30.400 3.975 37.319 1.00 64.19 86 ILE A CA 1
ATOM 723 C C . ILE A 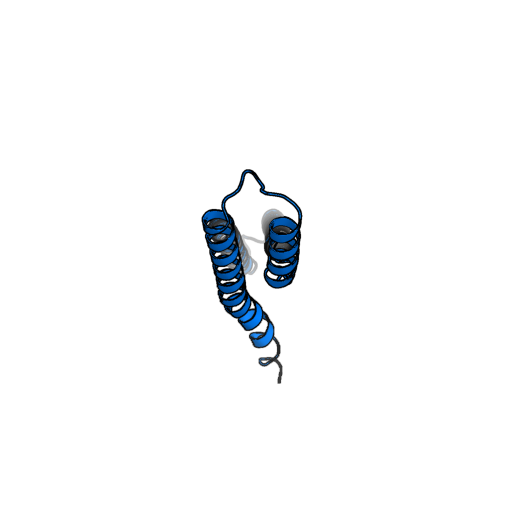1 86 ? -30.838 2.748 36.494 1.00 64.19 86 ILE A C 1
ATOM 725 O O . ILE A 1 86 ? -30.041 2.232 35.711 1.00 64.19 86 ILE A O 1
ATOM 729 N N . PRO A 1 87 ? -32.109 2.296 36.565 1.00 62.00 87 PRO A N 1
ATOM 730 C CA . PRO A 1 87 ? -32.630 1.335 35.599 1.00 62.00 87 PRO A CA 1
ATOM 731 C C . PRO A 1 87 ? -32.701 1.990 34.212 1.00 62.00 87 PRO A C 1
ATOM 733 O O . PRO A 1 87 ? -33.627 2.736 33.894 1.00 62.00 87 PRO A O 1
ATOM 736 N N . GLY A 1 88 ? -31.671 1.749 33.402 1.00 65.75 88 GLY A N 1
ATOM 737 C CA . GLY A 1 88 ? -31.570 2.235 32.032 1.00 65.75 88 GLY A CA 1
ATOM 738 C C . GLY A 1 88 ? -32.485 1.482 31.061 1.00 65.75 88 GLY A C 1
ATOM 739 O O . GLY A 1 88 ? -32.948 0.374 31.321 1.00 65.75 88 GLY A O 1
ATOM 740 N N . PHE A 1 89 ? -32.713 2.081 29.890 1.00 69.56 89 PHE A N 1
ATOM 741 C CA . PHE A 1 89 ? -33.476 1.472 28.791 1.00 69.56 89 PHE A CA 1
ATOM 742 C C . PHE A 1 89 ? -32.770 0.246 28.183 1.00 69.56 89 PHE A C 1
ATOM 744 O O . PHE A 1 89 ? -33.404 -0.644 27.615 1.00 69.56 89 PHE A O 1
ATOM 751 N N . VAL A 1 90 ? -31.441 0.192 28.294 1.00 75.12 90 VAL A N 1
ATOM 752 C CA . VAL A 1 90 ? -30.631 -0.915 27.787 1.00 75.12 90 VAL A CA 1
ATOM 753 C C . VAL A 1 90 ? -30.566 -2.006 28.847 1.00 75.12 90 VAL A C 1
ATOM 755 O O . VAL A 1 90 ? -30.083 -1.785 29.952 1.00 75.12 90 VAL A O 1
ATOM 758 N N . THR A 1 91 ? -31.035 -3.205 28.504 1.00 81.62 91 THR A N 1
ATOM 759 C CA . THR A 1 91 ? -30.985 -4.341 29.431 1.00 81.62 91 THR A CA 1
ATOM 760 C C . THR A 1 91 ? -29.542 -4.780 29.699 1.00 81.62 91 THR A C 1
ATOM 762 O O . THR A 1 91 ? -28.697 -4.734 28.798 1.00 81.62 91 THR A O 1
ATOM 765 N N . MET A 1 92 ? -29.272 -5.306 30.900 1.00 81.69 92 MET A N 1
ATOM 766 C CA . MET A 1 92 ? -27.958 -5.873 31.255 1.00 81.69 92 MET A CA 1
ATOM 767 C C . MET A 1 92 ? -27.483 -6.926 30.243 1.00 81.69 92 MET A C 1
ATOM 769 O O . MET A 1 92 ? -26.299 -7.015 29.928 1.00 81.69 92 MET A O 1
ATOM 773 N N . ARG A 1 93 ? -28.419 -7.701 29.678 1.00 85.06 93 ARG A N 1
ATOM 774 C CA . ARG A 1 93 ? -28.123 -8.687 28.633 1.00 85.06 93 ARG A CA 1
ATOM 775 C C . ARG A 1 93 ? -27.554 -8.028 27.375 1.00 85.06 93 ARG A C 1
ATOM 777 O O . ARG A 1 93 ? -26.578 -8.521 26.820 1.00 85.06 93 ARG A O 1
ATOM 784 N N . THR A 1 94 ? -28.148 -6.924 26.930 1.00 85.00 94 THR A N 1
ATOM 785 C CA . THR A 1 94 ? -27.697 -6.185 25.743 1.00 85.00 94 THR A CA 1
ATOM 786 C C . THR A 1 94 ? -26.339 -5.522 25.978 1.00 85.00 94 THR A C 1
ATOM 788 O O . THR A 1 94 ? -25.489 -5.547 25.093 1.00 85.00 94 THR A O 1
ATOM 791 N N . GLN A 1 95 ? -26.099 -4.983 27.176 1.00 84.56 95 GLN A N 1
ATOM 792 C CA . GLN A 1 95 ? -24.791 -4.432 27.548 1.00 84.56 95 GLN A CA 1
ATOM 793 C C . GLN A 1 95 ? -23.692 -5.504 27.549 1.00 84.56 95 GLN A C 1
ATOM 795 O O . GLN A 1 95 ? -22.617 -5.272 27.002 1.00 84.56 95 GLN A O 1
ATOM 800 N N . ALA A 1 96 ? -23.970 -6.697 28.087 1.00 86.00 96 ALA A N 1
ATOM 801 C CA . ALA A 1 96 ? -23.025 -7.813 28.060 1.00 86.00 96 ALA A CA 1
ATOM 802 C C . ALA A 1 96 ? -22.668 -8.230 26.622 1.00 86.00 96 ALA A C 1
ATOM 804 O O . ALA A 1 96 ? -21.495 -8.407 26.306 1.00 86.00 96 ALA A O 1
ATOM 805 N N . GLN A 1 97 ? -23.665 -8.306 25.733 1.00 89.19 97 GLN A N 1
ATOM 806 C CA . GLN A 1 97 ? -23.456 -8.607 24.311 1.00 89.19 97 GLN A CA 1
ATOM 807 C C . GLN A 1 97 ? -22.640 -7.525 23.593 1.00 89.19 97 GLN A C 1
ATOM 809 O O . GLN A 1 97 ? -21.762 -7.842 22.793 1.00 89.19 97 GLN A O 1
ATOM 814 N N . LEU A 1 98 ? -22.898 -6.247 23.890 1.00 87.31 98 LEU A N 1
ATOM 815 C CA . LEU A 1 98 ? -22.107 -5.128 23.374 1.00 87.31 98 LEU A CA 1
ATOM 816 C C . LEU A 1 98 ? -20.644 -5.236 23.803 1.00 87.31 98 LEU A C 1
ATOM 818 O O . LEU A 1 98 ? -19.743 -5.054 22.989 1.00 87.31 98 LEU A O 1
ATOM 822 N N . LEU A 1 99 ? -20.408 -5.557 25.071 1.00 89.44 99 LEU A N 1
ATOM 823 C CA . LEU A 1 99 ? -19.068 -5.661 25.627 1.00 89.44 99 LEU A CA 1
ATOM 824 C C . LEU A 1 99 ? -18.293 -6.850 25.050 1.00 89.44 99 LEU A C 1
ATOM 826 O O . LEU A 1 99 ? -17.111 -6.728 24.734 1.00 89.44 99 LEU A O 1
ATOM 830 N N . GLU A 1 100 ? -18.967 -7.982 24.860 1.00 89.88 100 GLU A N 1
ATOM 831 C CA . GLU A 1 100 ? -18.404 -9.152 24.189 1.00 89.88 100 GLU A CA 1
ATOM 832 C C . GLU A 1 100 ? -18.048 -8.845 22.729 1.00 89.88 100 GLU A C 1
ATOM 834 O O . GLU A 1 100 ? -16.954 -9.176 22.276 1.00 89.88 100 GLU A O 1
ATOM 839 N N . TYR A 1 101 ? -18.916 -8.126 22.014 1.00 89.19 101 TYR A N 1
ATOM 840 C CA . TYR A 1 101 ? -18.640 -7.686 20.649 1.00 89.19 101 TYR A CA 1
ATOM 841 C C . TYR A 1 101 ? -17.442 -6.726 20.572 1.00 89.19 101 TYR A C 1
ATOM 843 O O . TYR A 1 101 ? -16.590 -6.874 19.697 1.00 89.19 101 TYR A O 1
ATOM 851 N N . ILE A 1 102 ? -17.318 -5.784 21.515 1.00 86.75 102 ILE A N 1
ATOM 852 C CA . ILE A 1 102 ? -16.151 -4.891 21.613 1.00 86.75 102 ILE A CA 1
ATOM 853 C C . ILE A 1 102 ? -14.868 -5.708 21.828 1.00 86.75 102 ILE A C 1
ATOM 855 O O . ILE A 1 102 ? -13.899 -5.501 21.102 1.00 86.75 102 ILE A O 1
ATOM 859 N N . LYS A 1 103 ? -14.874 -6.681 22.750 1.00 87.38 103 LYS A N 1
ATOM 860 C CA . LYS A 1 103 ? -13.723 -7.571 22.996 1.00 87.38 103 LYS A CA 1
ATOM 861 C C . LYS A 1 103 ? -13.350 -8.389 21.753 1.00 87.38 103 LYS A C 1
ATOM 863 O O . LYS A 1 103 ? -12.171 -8.526 21.442 1.00 87.38 103 LYS A O 1
ATOM 868 N N . GLN A 1 104 ? -14.336 -8.893 21.008 1.00 87.44 104 GLN A N 1
ATOM 869 C CA . GLN A 1 104 ? -14.099 -9.604 19.746 1.00 87.44 104 GLN A CA 1
ATOM 870 C C . GLN A 1 104 ? -13.477 -8.703 18.673 1.00 87.44 104 GLN A C 1
ATOM 872 O O . GLN A 1 104 ? -12.605 -9.150 17.930 1.00 87.44 104 GLN A O 1
ATOM 877 N N . LEU A 1 105 ? -13.918 -7.446 18.569 1.00 84.06 105 LEU A N 1
ATOM 878 C CA . LEU A 1 105 ? -13.336 -6.483 17.635 1.00 84.06 105 LEU A CA 1
ATOM 879 C C . LEU A 1 105 ? -11.899 -6.129 18.015 1.00 84.06 105 LEU A C 1
ATOM 881 O O . LEU A 1 105 ? -11.040 -6.125 17.141 1.00 84.06 105 LEU A O 1
ATOM 885 N N . GLU A 1 106 ? -11.628 -5.882 19.296 1.00 82.38 106 GLU A N 1
ATOM 886 C CA . GLU A 1 106 ? -10.270 -5.629 19.790 1.00 82.38 106 GLU A CA 1
ATOM 887 C C . GLU A 1 106 ? -9.344 -6.817 19.514 1.00 82.38 106 GLU A C 1
ATOM 889 O O . GLU A 1 106 ? -8.238 -6.628 19.018 1.00 82.38 106 GLU A O 1
ATOM 894 N N . TRP A 1 107 ? -9.817 -8.043 19.743 1.00 82.81 107 TRP A N 1
ATOM 895 C CA . TRP A 1 107 ? -9.051 -9.249 19.437 1.00 82.81 107 TRP A CA 1
ATOM 896 C C . TRP A 1 107 ? -8.750 -9.393 17.938 1.00 82.81 107 TRP A C 1
ATOM 898 O O . TRP A 1 107 ? -7.612 -9.658 17.557 1.00 82.81 107 TRP A O 1
ATOM 908 N N . LYS A 1 108 ? -9.734 -9.135 17.065 1.00 80.56 108 LYS A N 1
ATOM 909 C CA . LYS A 1 108 ? -9.508 -9.115 15.609 1.00 80.56 108 LYS A CA 1
ATOM 910 C C . LYS A 1 108 ? -8.507 -8.040 15.190 1.00 80.56 108 LYS A C 1
ATOM 912 O O . LYS A 1 108 ? -7.748 -8.254 14.250 1.00 80.56 108 LYS A O 1
ATOM 917 N N . VAL A 1 109 ? -8.511 -6.883 15.853 1.00 74.56 109 VAL A N 1
ATOM 918 C CA . VAL A 1 109 ? -7.522 -5.828 15.603 1.00 74.56 109 VAL A CA 1
ATOM 919 C C . VAL A 1 109 ? -6.123 -6.296 16.008 1.00 74.56 109 VAL A C 1
ATOM 921 O O . VAL A 1 109 ? -5.203 -6.107 15.223 1.00 74.56 109 VAL A O 1
ATOM 924 N N . GLU A 1 110 ? -5.959 -6.978 17.145 1.00 70.25 110 GLU A N 1
ATOM 925 C CA . GLU A 1 110 ? -4.665 -7.545 17.563 1.00 70.25 110 GLU A CA 1
ATOM 926 C C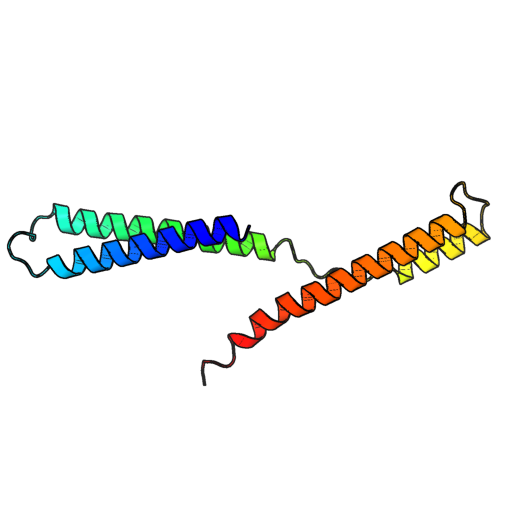 . GLU A 1 110 ? -4.140 -8.619 16.601 1.00 70.25 110 GLU A C 1
ATOM 928 O O . GLU A 1 110 ? -2.957 -8.617 16.254 1.00 70.25 110 GLU A O 1
ATOM 933 N N . GLU A 1 111 ? -5.006 -9.521 16.126 1.00 70.62 111 GLU A N 1
ATOM 934 C CA . GLU A 1 111 ? -4.628 -10.511 15.109 1.00 70.62 111 GLU A CA 1
ATOM 935 C C . GLU A 1 111 ? -4.148 -9.838 13.820 1.00 70.62 111 GLU A C 1
ATOM 937 O O . GLU A 1 111 ? -3.157 -10.262 13.221 1.00 70.62 111 GLU A O 1
ATOM 942 N N . LEU A 1 112 ? -4.829 -8.767 13.404 1.00 65.00 112 LEU A N 1
ATOM 943 C CA . LEU A 1 112 ? -4.448 -7.995 12.230 1.00 65.00 112 LEU A CA 1
ATOM 944 C C . LEU A 1 112 ? -3.134 -7.241 12.469 1.00 65.00 112 LEU A C 1
ATOM 946 O O . LEU A 1 112 ? -2.235 -7.351 11.642 1.00 65.00 112 LEU A O 1
ATOM 950 N N . GLU A 1 113 ? -2.969 -6.522 13.583 1.00 57.38 113 GLU A N 1
ATOM 951 C CA . GLU A 1 113 ? -1.724 -5.815 13.936 1.00 57.38 113 GLU A CA 1
ATOM 952 C C . GLU A 1 113 ? -0.512 -6.764 13.984 1.00 57.38 113 GLU A C 1
ATOM 954 O O . GLU A 1 113 ? 0.562 -6.410 13.493 1.00 57.38 113 GLU A O 1
ATOM 959 N N . GLY A 1 114 ? -0.690 -8.009 14.445 1.00 49.25 114 GLY A N 1
ATOM 960 C CA . GLY A 1 114 ? 0.341 -9.053 14.402 1.00 49.25 114 GLY A CA 1
ATOM 961 C C . GLY A 1 114 ? 0.796 -9.459 12.988 1.00 49.25 114 GLY A C 1
ATOM 962 O O . GLY A 1 114 ? 1.894 -10.000 12.826 1.00 49.25 114 GLY A O 1
ATOM 963 N N . ILE A 1 115 ? -0.010 -9.183 11.957 1.00 47.88 115 ILE A N 1
ATOM 964 C CA . ILE A 1 115 ? 0.337 -9.363 10.537 1.00 47.88 115 ILE A CA 1
ATOM 965 C C . ILE A 1 115 ? 1.064 -8.121 9.994 1.00 47.88 115 ILE A C 1
ATOM 967 O O . ILE A 1 115 ? 1.978 -8.257 9.181 1.00 47.88 115 ILE A O 1
ATOM 971 N N . TRP A 1 116 ? 0.708 -6.920 10.462 1.00 44.94 116 TRP A N 1
ATOM 972 C CA . TRP A 1 116 ? 1.294 -5.657 9.997 1.00 44.94 116 TRP A CA 1
ATOM 973 C C . TRP A 1 116 ? 2.685 -5.379 10.595 1.00 44.94 116 TRP A C 1
ATOM 975 O O . TRP A 1 116 ? 3.592 -5.020 9.847 1.00 44.94 116 TRP A O 1
ATOM 985 N N . LEU A 1 117 ? 2.899 -5.643 11.891 1.00 46.53 117 LEU A N 1
ATOM 986 C CA . LEU A 1 117 ? 4.197 -5.459 12.570 1.00 46.53 117 LEU A CA 1
ATOM 987 C C . LEU A 1 117 ? 5.285 -6.434 12.085 1.00 46.53 117 LEU A C 1
ATOM 989 O O . LEU A 1 117 ? 6.470 -6.109 12.080 1.00 46.53 117 LEU A O 1
ATOM 993 N N . LYS A 1 118 ? 4.908 -7.635 11.624 1.00 44.97 118 LYS A N 1
ATOM 994 C CA . LYS A 1 118 ? 5.873 -8.625 11.107 1.00 44.97 118 LYS A CA 1
ATOM 995 C C . LYS A 1 118 ? 6.558 -8.202 9.806 1.00 44.97 118 LYS A C 1
ATOM 997 O O . LYS A 1 118 ? 7.599 -8.768 9.475 1.00 44.97 118 LYS A O 1
ATOM 1002 N N . ASN A 1 119 ? 5.990 -7.246 9.071 1.00 46.56 119 ASN A N 1
ATOM 1003 C CA . ASN A 1 119 ? 6.570 -6.771 7.817 1.00 46.56 119 ASN A CA 1
ATOM 1004 C C . ASN A 1 119 ? 7.610 -5.659 8.017 1.00 46.56 119 ASN A C 1
ATOM 1006 O O . ASN A 1 119 ? 8.463 -5.501 7.150 1.00 46.56 119 ASN A O 1
ATOM 1010 N N . GLU A 1 120 ? 7.592 -4.944 9.145 1.00 47.31 120 GLU A N 1
ATOM 1011 C CA . GLU A 1 120 ? 8.600 -3.916 9.451 1.00 47.31 120 GLU A CA 1
ATOM 1012 C C . GLU A 1 120 ? 9.921 -4.555 9.917 1.00 47.31 120 GLU A C 1
ATOM 1014 O O . GLU A 1 120 ? 10.989 -4.185 9.438 1.00 47.31 120 GLU A O 1
ATOM 1019 N N . ASN A 1 121 ? 9.863 -5.632 10.709 1.00 44.19 121 ASN A N 1
ATOM 1020 C CA . ASN A 1 121 ? 11.072 -6.280 11.243 1.00 44.19 121 ASN A CA 1
ATOM 1021 C C . ASN A 1 121 ? 11.841 -7.157 10.236 1.00 44.19 121 ASN A C 1
ATOM 1023 O O . ASN A 1 121 ? 12.915 -7.649 10.558 1.00 44.19 121 ASN A O 1
ATOM 1027 N N . LYS A 1 122 ? 11.325 -7.394 9.022 1.00 41.62 122 LYS A N 1
ATOM 1028 C CA . LYS A 1 122 ? 12.042 -8.187 8.000 1.00 41.62 122 LYS A CA 1
ATOM 1029 C C . LYS A 1 122 ? 12.934 -7.361 7.073 1.00 41.62 122 LYS A C 1
ATOM 1031 O O . LYS A 1 122 ? 13.687 -7.957 6.309 1.00 41.62 122 LYS A O 1
ATOM 1036 N N . GLN A 1 123 ? 12.855 -6.031 7.113 1.00 43.78 123 GLN A N 1
ATOM 1037 C CA . GLN A 1 123 ? 13.722 -5.164 6.305 1.00 43.78 123 GLN A CA 1
ATOM 1038 C C . GLN A 1 123 ? 15.026 -4.768 7.015 1.00 43.78 123 GLN A C 1
ATOM 1040 O O . GLN A 1 123 ? 15.945 -4.308 6.343 1.00 43.78 123 GLN A O 1
ATOM 1045 N N . GLU A 1 124 ? 15.148 -4.988 8.327 1.00 42.28 124 GLU A N 1
ATOM 1046 C CA . GLU A 1 124 ? 16.363 -4.627 9.076 1.00 42.28 124 GLU A CA 1
ATOM 1047 C C . GLU A 1 124 ? 17.446 -5.726 9.067 1.00 42.28 124 GLU A C 1
ATOM 1049 O O . GLU A 1 124 ? 18.626 -5.410 9.192 1.00 42.28 124 GLU A O 1
ATOM 1054 N N . ASP A 1 125 ? 17.097 -6.988 8.788 1.00 41.56 125 ASP A N 1
ATOM 1055 C CA . ASP A 1 125 ? 18.043 -8.119 8.865 1.00 41.56 125 ASP A CA 1
ATOM 1056 C C . ASP A 1 125 ? 18.741 -8.486 7.534 1.00 41.56 125 ASP A C 1
ATOM 1058 O O . ASP A 1 125 ? 19.508 -9.446 7.482 1.00 41.56 125 ASP A O 1
ATOM 1062 N N . SER A 1 126 ? 18.512 -7.753 6.435 1.00 40.47 126 SER A N 1
ATOM 1063 C CA . SER A 1 126 ? 19.157 -8.023 5.129 1.00 40.47 126 SER A CA 1
ATOM 1064 C C . SER A 1 126 ? 20.327 -7.091 4.785 1.00 40.47 126 SER A C 1
ATOM 1066 O O . SER A 1 126 ? 20.779 -7.064 3.640 1.00 40.47 126 SER A O 1
ATOM 1068 N N . HIS A 1 127 ? 20.816 -6.322 5.759 1.00 39.56 127 HIS A N 1
ATOM 1069 C CA . HIS A 1 127 ? 21.994 -5.460 5.629 1.00 39.56 127 HIS A CA 1
ATOM 1070 C C . HIS A 1 127 ? 23.022 -5.748 6.731 1.00 39.56 127 HIS A C 1
ATOM 1072 O O . HIS A 1 127 ? 23.426 -4.845 7.459 1.00 39.56 127 HIS A O 1
ATOM 1078 N N . LEU A 1 128 ? 23.456 -7.004 6.836 1.00 38.59 128 LEU A N 1
ATOM 1079 C CA . LEU A 1 128 ? 24.687 -7.402 7.524 1.00 38.59 128 LEU A CA 1
ATOM 1080 C C . LEU A 1 128 ? 25.449 -8.418 6.671 1.00 38.59 128 LEU A C 1
ATOM 1082 O O . LEU A 1 128 ? 24.795 -9.340 6.134 1.00 38.59 128 LEU A O 1
#

pLDDT: mean 77.05, std 16.01, range [38.59, 95.69]